Protein AF-A0A1J4WLG3-F1 (afdb_monomer_lite)

Structure (mmCIF, N/CA/C/O backbone):
data_AF-A0A1J4WLG3-F1
#
_entry.id   AF-A0A1J4WLG3-F1
#
loop_
_atom_site.group_PDB
_atom_site.id
_atom_site.type_symbol
_atom_site.label_atom_id
_atom_site.label_alt_id
_atom_site.label_comp_id
_atom_site.label_asym_id
_atom_site.label_entity_id
_atom_site.label_seq_id
_atom_site.pdbx_PDB_ins_code
_atom_site.Cartn_x
_atom_site.Cartn_y
_atom_site.Cartn_z
_atom_site.occupancy
_atom_site.B_iso_or_equiv
_atom_site.auth_seq_id
_atom_site.auth_comp_id
_atom_site.auth_asym_id
_atom_site.auth_atom_id
_atom_site.pdbx_PDB_model_num
ATOM 1 N N . MET A 1 1 ? 4.647 32.165 57.143 1.00 52.00 1 MET A N 1
ATOM 2 C CA . MET A 1 1 ? 3.482 31.663 56.383 1.00 52.00 1 MET A CA 1
ATOM 3 C C . MET A 1 1 ? 2.851 32.854 55.682 1.00 52.00 1 MET A C 1
ATOM 5 O O . MET A 1 1 ? 2.245 33.668 56.358 1.00 52.00 1 MET A O 1
ATOM 9 N N . ALA A 1 2 ? 3.079 33.018 54.378 1.00 49.66 2 ALA A N 1
ATOM 10 C CA . ALA A 1 2 ? 2.470 34.093 53.594 1.00 49.66 2 ALA A CA 1
ATOM 11 C C . ALA A 1 2 ? 1.535 33.456 52.559 1.00 49.66 2 ALA A C 1
ATOM 13 O O . ALA A 1 2 ? 1.982 32.750 51.656 1.00 49.66 2 ALA A O 1
ATOM 14 N N . THR A 1 3 ? 0.233 33.632 52.765 1.00 58.81 3 THR A N 1
ATOM 15 C CA . THR A 1 3 ? -0.839 33.140 51.897 1.00 58.81 3 THR A CA 1
ATOM 16 C C . THR A 1 3 ? -0.901 33.989 50.634 1.00 58.81 3 THR A C 1
ATOM 18 O O . THR A 1 3 ? -1.124 35.196 50.700 1.00 58.81 3 THR A O 1
ATOM 21 N N . ARG A 1 4 ? -0.696 33.348 49.482 1.00 56.06 4 ARG A N 1
ATOM 22 C CA . ARG A 1 4 ? -0.766 33.949 48.148 1.00 56.06 4 ARG A CA 1
ATOM 23 C C . ARG A 1 4 ? -2.230 34.038 47.704 1.00 56.06 4 ARG A C 1
ATOM 25 O O . ARG A 1 4 ? -2.678 33.265 46.865 1.00 56.06 4 ARG A O 1
ATOM 32 N N . SER A 1 5 ? -2.959 34.950 48.332 1.00 65.25 5 SER A N 1
ATOM 33 C CA . SER A 1 5 ? -4.271 35.422 47.886 1.00 65.25 5 SER A CA 1
ATOM 34 C C . SER A 1 5 ? -4.090 36.767 47.181 1.00 65.25 5 SER A C 1
ATOM 36 O O . SER A 1 5 ? -3.146 37.481 47.507 1.00 65.25 5 SER A O 1
ATOM 38 N N . ASP A 1 6 ? -4.998 37.078 46.248 1.00 54.91 6 ASP A N 1
ATOM 39 C CA . ASP A 1 6 ? -5.067 38.283 45.396 1.00 54.91 6 ASP A CA 1
ATOM 40 C C . ASP A 1 6 ? -4.179 38.237 44.134 1.00 54.91 6 ASP A C 1
ATOM 42 O O . ASP A 1 6 ? -2.972 38.057 44.212 1.00 54.91 6 ASP A O 1
ATOM 46 N N . LYS A 1 7 ? -4.652 38.411 42.897 1.00 55.25 7 LYS A N 1
ATOM 47 C CA . LYS A 1 7 ? -5.939 38.832 42.332 1.00 55.25 7 LYS A CA 1
ATOM 48 C C . LYS A 1 7 ? -6.007 38.234 40.926 1.00 55.25 7 LYS A C 1
ATOM 50 O O . LYS A 1 7 ? -5.185 38.570 40.077 1.00 55.25 7 LYS A O 1
ATOM 55 N N . TYR A 1 8 ? -6.968 37.351 40.683 1.00 54.16 8 TYR A N 1
ATOM 56 C CA . TYR A 1 8 ? -7.384 37.013 39.326 1.00 54.16 8 TYR A CA 1
ATOM 57 C C . TYR A 1 8 ? -8.020 38.287 38.749 1.00 54.16 8 TYR A C 1
ATOM 59 O O . TYR A 1 8 ? -9.021 38.766 39.277 1.00 54.16 8 TYR A O 1
ATOM 67 N N . SER A 1 9 ? -7.341 38.922 37.791 1.00 55.78 9 SER A N 1
ATOM 68 C CA . SER A 1 9 ? -7.737 40.208 37.212 1.00 55.78 9 SER A CA 1
ATOM 69 C C . SER A 1 9 ? -9.022 40.012 36.412 1.00 55.78 9 SER A C 1
ATOM 71 O O . SER A 1 9 ? -9.003 39.348 35.382 1.00 55.78 9 SER A O 1
ATOM 73 N N . SER A 1 10 ? -10.129 40.573 36.895 1.00 61.41 10 SER A N 1
ATOM 74 C CA . SER A 1 10 ? -11.487 40.433 36.347 1.00 61.41 10 SER A CA 1
ATOM 75 C C . SER A 1 10 ? -11.728 41.151 35.006 1.00 61.41 10 SER A C 1
ATOM 77 O O . SER A 1 10 ? -12.842 41.595 34.744 1.00 61.41 10 SER A O 1
ATOM 79 N N . ASP A 1 11 ? -10.715 41.254 34.147 1.00 62.16 11 ASP A N 1
ATOM 80 C CA . ASP A 1 11 ? -10.819 41.845 32.807 1.00 62.16 11 ASP A CA 1
ATOM 81 C C . ASP A 1 11 ? -10.850 40.766 31.711 1.00 62.16 11 ASP A C 1
ATOM 83 O O . ASP A 1 11 ? -10.300 40.942 30.622 1.00 62.16 11 ASP A O 1
ATOM 87 N N . ASP A 1 12 ? -11.532 39.649 31.973 1.00 61.66 12 ASP A N 1
ATOM 88 C CA . ASP A 1 12 ? -11.997 38.739 30.925 1.00 61.66 12 ASP A CA 1
ATOM 89 C C . ASP A 1 12 ? -13.101 39.453 30.123 1.00 61.66 12 ASP A C 1
ATOM 91 O O . ASP A 1 12 ? -14.303 39.276 30.336 1.00 61.66 12 ASP A O 1
ATOM 95 N N . LYS A 1 13 ? -12.686 40.331 29.199 1.00 62.53 13 LYS A N 1
ATOM 96 C CA . LYS A 1 13 ? -13.568 40.857 28.152 1.00 62.53 13 LYS A CA 1
ATOM 97 C C . LYS A 1 13 ? -14.203 39.660 27.438 1.00 62.53 13 LYS A C 1
ATOM 99 O O . LYS A 1 13 ? -13.465 38.765 27.021 1.00 62.53 13 LYS A O 1
ATOM 104 N N . PRO A 1 14 ? -15.530 39.645 27.229 1.00 59.66 14 PRO A N 1
ATOM 105 C CA . PRO A 1 14 ? -16.161 38.577 26.475 1.00 59.66 14 PRO A CA 1
ATOM 106 C C . PRO A 1 14 ? -15.532 38.533 25.081 1.00 59.66 14 PRO A C 1
ATOM 108 O O . PRO A 1 14 ? -15.550 39.528 24.349 1.00 59.66 14 PRO A O 1
ATOM 111 N N . ILE A 1 15 ? -14.942 37.386 24.736 1.00 60.59 15 ILE A N 1
ATOM 112 C CA . ILE A 1 15 ? -14.516 37.070 23.376 1.00 60.59 15 ILE A CA 1
ATOM 113 C C . ILE A 1 15 ? -15.795 37.091 22.549 1.00 60.59 15 ILE A C 1
ATOM 115 O O . ILE A 1 15 ? -16.588 36.158 22.587 1.00 60.59 15 ILE A O 1
ATOM 119 N N . GLN A 1 16 ? -16.039 38.214 21.878 1.00 55.53 16 GLN A N 1
ATOM 120 C CA . GLN A 1 16 ? -17.174 38.368 20.986 1.00 55.53 16 GLN A CA 1
ATOM 121 C C . GLN A 1 16 ? -17.079 37.268 19.935 1.00 55.53 16 GLN A C 1
ATOM 123 O O . GLN A 1 16 ? -16.087 37.193 19.205 1.00 55.53 16 GLN A O 1
ATOM 128 N N . ASP A 1 17 ? -18.104 36.423 19.906 1.00 60.94 17 ASP A N 1
ATOM 129 C CA . ASP A 1 17 ? -18.337 35.377 18.926 1.00 60.94 17 ASP A CA 1
ATOM 130 C C . ASP A 1 17 ? -18.109 35.902 17.505 1.00 60.94 17 ASP A C 1
ATOM 132 O O . ASP A 1 17 ? -19.003 36.446 16.857 1.00 60.94 17 ASP A O 1
ATOM 136 N N . ARG A 1 18 ? -16.897 35.707 16.979 1.00 61.72 18 ARG A N 1
ATOM 137 C CA . ARG A 1 18 ? -16.617 35.848 15.550 1.00 61.72 18 ARG A CA 1
ATOM 138 C C . ARG A 1 18 ? -17.090 34.584 14.844 1.00 61.72 18 ARG A C 1
ATOM 140 O O . ARG A 1 18 ? -16.296 33.853 14.260 1.00 61.72 18 ARG A O 1
ATOM 147 N N . HIS A 1 19 ? -18.398 34.344 14.875 1.00 61.84 19 HIS A N 1
ATOM 148 C CA . HIS A 1 19 ? -19.047 33.482 13.897 1.00 61.84 19 HIS A CA 1
ATOM 149 C C . HIS A 1 19 ? -19.098 34.244 12.569 1.00 61.84 19 HIS A C 1
ATOM 151 O O . HIS A 1 19 ? -20.128 34.775 12.163 1.00 61.84 19 HIS A O 1
ATOM 157 N N . ALA A 1 20 ? -17.945 34.340 11.907 1.00 60.75 20 ALA A N 1
ATOM 158 C CA . ALA A 1 20 ? -17.906 34.672 10.496 1.00 60.75 20 ALA A CA 1
ATOM 159 C C . ALA A 1 20 ? -18.516 33.480 9.738 1.00 60.75 20 ALA A C 1
ATOM 161 O O . ALA A 1 20 ? -17.992 32.368 9.862 1.00 60.75 20 ALA A O 1
ATOM 162 N N . PRO A 1 21 ? -19.618 33.650 8.984 1.00 63.94 21 PRO A N 1
ATOM 163 C CA . PRO A 1 21 ? -20.076 32.594 8.100 1.00 63.94 21 PRO A CA 1
ATOM 164 C C . PRO A 1 21 ? -18.982 32.356 7.059 1.00 63.94 21 PRO A C 1
ATOM 166 O O . PRO A 1 21 ? -18.565 33.279 6.359 1.00 63.94 21 PRO A O 1
ATOM 16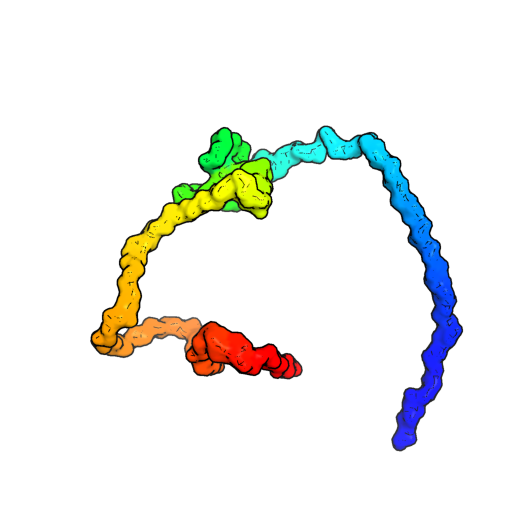9 N N . ALA A 1 22 ? -18.486 31.121 6.997 1.00 62.56 22 ALA A N 1
ATOM 170 C CA . ALA A 1 22 ? -17.561 30.698 5.958 1.00 62.56 22 ALA A CA 1
ATOM 171 C C . ALA A 1 22 ? -18.164 31.044 4.582 1.00 62.56 22 ALA A C 1
ATOM 173 O O . ALA A 1 22 ? -19.327 30.692 4.346 1.00 62.56 22 ALA A O 1
ATOM 174 N N . PRO A 1 23 ? -17.427 31.723 3.685 1.00 62.53 23 PRO A N 1
ATOM 175 C CA . PRO A 1 23 ? -17.906 31.931 2.330 1.00 62.53 23 PRO A CA 1
ATOM 176 C C . PRO A 1 23 ? -18.058 30.563 1.656 1.00 62.53 23 PRO A C 1
ATOM 178 O O . PRO A 1 23 ? -17.116 29.770 1.576 1.00 62.53 23 PRO A O 1
ATOM 181 N N . LYS A 1 24 ? -19.294 30.254 1.257 1.00 61.06 24 LYS A N 1
ATOM 182 C CA . LYS A 1 24 ? -19.634 29.092 0.437 1.00 61.06 24 LYS A CA 1
ATOM 183 C C . LYS A 1 24 ? -19.418 29.479 -1.017 1.00 61.06 24 LYS A C 1
ATOM 185 O O . LYS A 1 24 ? -20.373 29.775 -1.727 1.00 61.06 24 LYS A O 1
ATOM 190 N N . ASP A 1 25 ? -18.157 29.477 -1.420 1.00 58.12 25 ASP A N 1
ATOM 191 C CA . ASP A 1 25 ? -17.783 29.627 -2.819 1.00 58.12 25 ASP A CA 1
ATOM 192 C C . ASP A 1 25 ? -17.444 28.230 -3.346 1.00 58.12 25 ASP A C 1
ATOM 194 O O . ASP A 1 25 ? -16.298 27.775 -3.371 1.00 58.12 25 ASP A O 1
ATOM 198 N N . ASP A 1 26 ? -18.504 27.501 -3.686 1.00 64.56 26 ASP A N 1
ATOM 199 C CA . ASP A 1 26 ? -18.434 26.367 -4.592 1.00 64.56 26 ASP A CA 1
ATOM 200 C C . ASP A 1 26 ? -17.884 26.835 -5.952 1.00 64.56 26 ASP A C 1
ATOM 202 O O . ASP A 1 26 ? -18.208 27.920 -6.430 1.00 64.56 26 ASP A O 1
ATOM 206 N N . ALA A 1 27 ? -17.105 25.961 -6.595 1.00 57.81 27 ALA A N 1
ATOM 207 C CA . ALA A 1 27 ? -16.561 26.091 -7.951 1.00 57.81 27 ALA A CA 1
ATOM 208 C C . ALA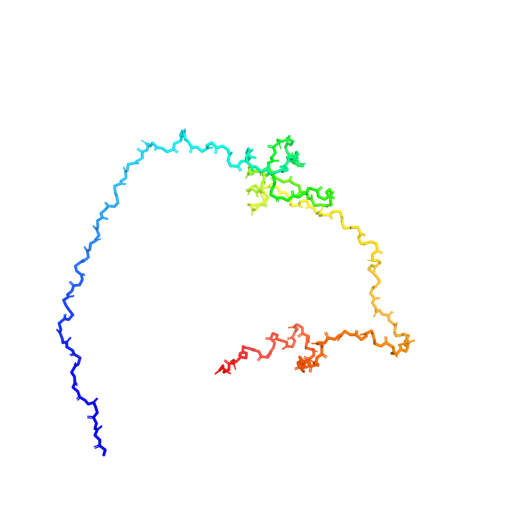 A 1 27 ? -15.291 26.949 -8.117 1.00 57.81 27 ALA A C 1
ATOM 210 O O . ALA A 1 27 ? -15.328 28.046 -8.656 1.00 57.81 27 ALA A O 1
ATOM 211 N N . GLN A 1 28 ? -14.138 26.361 -7.767 1.00 53.75 28 GLN A N 1
ATOM 212 C CA . GLN A 1 28 ? -12.945 26.261 -8.638 1.00 53.75 28 GLN A CA 1
ATOM 213 C C . GLN A 1 28 ? -11.810 25.544 -7.886 1.00 53.75 28 GLN A C 1
ATOM 215 O O . GLN A 1 28 ? -10.912 26.152 -7.311 1.00 53.75 28 GLN A O 1
ATOM 220 N N . LYS A 1 29 ? -11.835 24.207 -7.854 1.00 51.25 29 LYS A N 1
ATOM 221 C CA . LYS A 1 29 ? -10.708 23.424 -7.318 1.00 51.25 29 LYS A CA 1
ATOM 222 C C . LYS A 1 29 ? -10.534 22.116 -8.066 1.00 51.25 29 LYS A C 1
ATOM 224 O O . LYS A 1 29 ? -10.677 21.046 -7.479 1.00 51.25 29 LYS A O 1
ATOM 229 N N . ASN A 1 30 ? -10.250 22.185 -9.363 1.00 58.31 30 ASN A N 1
ATOM 230 C CA . ASN A 1 30 ? -10.003 20.959 -10.114 1.00 58.31 30 ASN A CA 1
ATOM 231 C C . ASN A 1 30 ? -9.093 21.086 -11.342 1.00 58.31 30 ASN A C 1
ATOM 233 O O . ASN A 1 30 ? -9.377 20.409 -12.309 1.00 58.31 30 ASN A O 1
ATOM 237 N N . GLU A 1 31 ? -8.016 21.881 -11.353 1.00 59.56 31 GLU A N 1
ATOM 238 C CA . GLU A 1 31 ? -7.107 21.857 -12.531 1.00 59.56 31 GLU A CA 1
ATOM 239 C C . GLU A 1 31 ? -5.600 21.877 -12.221 1.00 59.56 31 GLU A C 1
ATOM 241 O O . GLU A 1 31 ? -4.788 22.053 -13.113 1.00 59.56 31 GLU A O 1
ATOM 246 N N . MET A 1 32 ? -5.179 21.602 -10.981 1.00 47.19 32 MET A N 1
ATOM 247 C CA . MET A 1 32 ? -3.753 21.369 -10.690 1.00 47.19 32 MET A CA 1
ATOM 248 C C . MET A 1 32 ? -3.587 20.381 -9.531 1.00 47.19 32 MET A C 1
ATOM 250 O O . MET A 1 32 ? -3.171 20.714 -8.423 1.00 47.19 32 MET A O 1
ATOM 254 N N . ARG A 1 33 ? -3.985 19.131 -9.755 1.00 57.00 33 ARG A N 1
ATOM 255 C CA . ARG A 1 33 ? -3.464 17.992 -8.983 1.00 57.00 33 ARG A CA 1
ATOM 256 C C . ARG A 1 33 ? -2.671 17.122 -9.936 1.00 57.00 33 ARG A C 1
ATOM 258 O O . ARG A 1 33 ? -2.986 15.953 -10.134 1.00 57.00 33 ARG A O 1
ATOM 265 N N . GLU A 1 34 ? -1.676 17.751 -10.547 1.00 55.03 34 GLU A N 1
ATOM 266 C CA . GLU A 1 34 ? -0.695 17.058 -11.355 1.00 55.03 34 GLU A CA 1
ATOM 267 C C . GLU A 1 34 ? 0.086 16.094 -10.457 1.00 55.03 34 GLU A C 1
ATOM 269 O O . GLU A 1 34 ? 0.372 16.336 -9.278 1.00 55.03 34 GLU A O 1
ATOM 274 N N . SER A 1 35 ? 0.257 14.911 -11.002 1.00 58.97 35 SER A N 1
ATOM 275 C CA . SER A 1 35 ? 0.563 13.643 -10.375 1.00 58.97 35 SER A CA 1
ATOM 276 C C . SER A 1 35 ? 1.841 13.683 -9.538 1.00 58.97 35 SER A C 1
ATOM 278 O O . SER A 1 35 ? 2.948 13.522 -10.038 1.00 58.97 35 SER A O 1
ATOM 280 N N . SER A 1 36 ? 1.692 13.678 -8.206 1.00 61.03 36 SER A N 1
ATOM 281 C CA . SER A 1 36 ? 2.771 13.335 -7.245 1.00 61.03 36 SER A CA 1
ATOM 282 C C . SER A 1 36 ? 3.343 11.918 -7.427 1.00 61.03 36 SER A C 1
ATOM 284 O O . SER A 1 36 ? 4.091 11.423 -6.596 1.00 61.03 36 SER A O 1
ATOM 286 N N . ASP A 1 37 ? 2.894 11.236 -8.469 1.00 62.62 37 ASP A N 1
ATOM 287 C CA . ASP A 1 37 ? 3.226 9.885 -8.848 1.00 62.62 37 ASP A CA 1
ATOM 288 C C . ASP A 1 37 ? 4.418 9.864 -9.823 1.00 62.62 37 ASP A C 1
ATOM 290 O O . ASP A 1 37 ? 5.171 8.895 -9.853 1.00 62.62 37 ASP A O 1
ATOM 294 N N . ASP A 1 38 ? 4.644 10.947 -10.579 1.00 68.88 38 ASP A N 1
ATOM 295 C CA . ASP A 1 38 ? 5.710 11.031 -11.591 1.00 68.88 38 ASP A CA 1
ATOM 296 C C . ASP A 1 38 ? 7.096 11.328 -11.023 1.00 68.88 38 ASP A C 1
ATOM 298 O O . ASP A 1 38 ? 8.093 11.010 -11.660 1.00 68.88 38 ASP A O 1
ATOM 302 N N . ASN A 1 39 ? 7.174 11.844 -9.794 1.00 84.69 39 ASN A N 1
ATOM 303 C CA . ASN A 1 39 ? 8.440 12.041 -9.079 1.00 84.69 39 ASN A CA 1
ATOM 304 C C . ASN A 1 39 ? 8.831 10.857 -8.176 1.00 84.69 39 ASN A C 1
ATOM 306 O O . ASN A 1 39 ? 9.791 10.955 -7.412 1.00 84.69 39 ASN A O 1
ATOM 310 N N . LEU A 1 40 ? 8.085 9.749 -8.208 1.00 88.81 40 LEU A N 1
ATOM 311 C CA . LEU A 1 40 ? 8.391 8.583 -7.382 1.00 88.81 40 LEU A CA 1
ATOM 312 C C . LEU A 1 40 ? 9.394 7.650 -8.084 1.00 88.81 40 LEU A C 1
ATOM 314 O O . LEU A 1 40 ? 9.258 7.410 -9.284 1.00 88.81 40 LEU A O 1
ATOM 318 N N . PRO A 1 41 ? 10.387 7.110 -7.351 1.00 93.00 41 PRO A N 1
ATOM 319 C CA . PRO A 1 41 ? 11.501 6.362 -7.939 1.00 93.00 41 PRO A CA 1
ATOM 320 C C . PRO A 1 41 ? 11.098 5.011 -8.539 1.00 93.00 41 PRO A C 1
ATOM 322 O O . PRO A 1 41 ? 11.790 4.508 -9.420 1.00 93.00 41 PRO A O 1
ATOM 325 N N . TYR A 1 42 ? 9.989 4.422 -8.091 1.00 94.50 42 TYR A N 1
ATOM 326 C CA . TYR A 1 42 ? 9.530 3.119 -8.562 1.00 94.50 42 TYR A CA 1
ATOM 327 C C . TYR A 1 42 ? 8.162 3.249 -9.221 1.00 94.50 42 TYR A C 1
ATOM 329 O O . TYR A 1 42 ? 7.291 3.961 -8.725 1.00 94.50 42 TYR A O 1
ATOM 337 N N . LYS A 1 43 ? 7.954 2.531 -10.325 1.00 94.06 43 LYS A N 1
ATOM 338 C CA . LYS A 1 43 ? 6.658 2.397 -10.998 1.00 94.06 43 LYS A CA 1
ATOM 339 C C . LYS A 1 43 ? 6.233 0.932 -10.940 1.00 94.06 43 LYS A C 1
ATOM 341 O O . LYS A 1 43 ? 7.051 0.047 -11.177 1.00 94.06 43 LYS A O 1
ATOM 346 N N . ALA A 1 44 ? 4.969 0.688 -10.629 1.00 95.00 44 ALA A N 1
ATOM 347 C CA . ALA A 1 44 ? 4.381 -0.643 -10.587 1.00 95.00 44 ALA A CA 1
ATOM 348 C C . ALA A 1 44 ? 2.921 -0.599 -11.046 1.00 95.00 44 ALA A C 1
ATOM 350 O O . ALA A 1 44 ? 2.280 0.452 -11.004 1.00 95.00 44 ALA A O 1
ATOM 351 N N . ASP A 1 45 ? 2.395 -1.742 -11.467 1.00 95.75 45 ASP A N 1
ATOM 352 C CA . ASP A 1 45 ? 1.001 -1.871 -11.878 1.00 95.75 45 ASP A CA 1
ATOM 353 C C . ASP A 1 45 ? 0.122 -2.226 -10.671 1.00 95.75 45 ASP A C 1
ATOM 355 O O . ASP A 1 45 ? 0.529 -2.960 -9.769 1.00 95.75 45 ASP A O 1
ATOM 359 N N . CYS A 1 46 ? -1.097 -1.689 -10.627 1.00 95.38 46 CYS A N 1
ATOM 360 C CA . CYS A 1 46 ? -2.056 -2.040 -9.588 1.00 95.38 46 CYS A CA 1
ATOM 361 C C . CYS A 1 46 ? -2.573 -3.474 -9.774 1.00 95.38 46 CYS A C 1
ATOM 363 O O . CYS A 1 46 ? -3.131 -3.794 -10.820 1.00 95.38 46 CYS A O 1
ATOM 365 N N . ASP A 1 47 ? -2.535 -4.291 -8.720 1.00 94.38 47 ASP A N 1
ATOM 366 C CA . ASP A 1 47 ? -3.000 -5.689 -8.756 1.00 94.38 47 ASP A CA 1
ATOM 367 C C . ASP A 1 47 ? -4.522 -5.845 -8.934 1.00 94.38 47 ASP A C 1
ATOM 369 O O . ASP A 1 47 ? -5.019 -6.947 -9.161 1.00 94.38 47 ASP A O 1
ATOM 373 N N . VAL A 1 48 ? -5.279 -4.750 -8.812 1.00 94.88 48 VAL A N 1
ATOM 374 C CA . VAL A 1 48 ? -6.746 -4.742 -8.921 1.00 94.88 48 VAL A CA 1
ATOM 375 C C . VAL A 1 48 ? -7.207 -4.274 -10.300 1.00 94.88 48 VAL A C 1
ATOM 377 O O . VAL A 1 48 ? -8.068 -4.908 -10.901 1.00 94.88 48 VAL A O 1
ATOM 380 N N . CYS A 1 49 ? -6.676 -3.151 -10.794 1.00 95.25 49 CYS A N 1
ATOM 381 C CA . CYS A 1 49 ? -7.131 -2.525 -12.043 1.00 95.25 49 CYS A CA 1
ATOM 382 C C . CYS A 1 49 ? -6.070 -2.457 -13.149 1.00 95.25 49 CYS A C 1
ATOM 384 O O . CYS A 1 49 ? -6.412 -2.110 -14.275 1.00 95.25 49 CYS A O 1
ATOM 386 N N . GLY A 1 50 ? -4.800 -2.748 -12.854 1.00 94.38 50 GLY A N 1
ATOM 387 C CA . GLY A 1 50 ? -3.699 -2.660 -13.818 1.00 94.38 50 GLY A CA 1
ATOM 388 C C . GLY A 1 50 ? -3.225 -1.238 -14.139 1.00 94.38 50 GLY A C 1
ATOM 389 O O . GLY A 1 50 ? -2.393 -1.062 -15.023 1.00 94.38 50 GLY A O 1
ATOM 390 N N . GLU A 1 51 ? -3.726 -0.207 -13.452 1.00 94.69 51 GLU A N 1
ATOM 391 C CA . GLU A 1 51 ? -3.228 1.163 -13.628 1.00 94.69 51 GLU A CA 1
ATOM 392 C C . GLU A 1 51 ? -1.799 1.306 -13.086 1.00 94.69 51 GLU A C 1
ATOM 394 O O . GLU A 1 51 ? -1.492 0.822 -11.991 1.00 94.69 51 GLU A O 1
ATOM 399 N N . LYS A 1 52 ? -0.948 2.036 -13.817 1.00 93.69 52 LYS A N 1
ATOM 400 C CA . LYS A 1 52 ? 0.408 2.381 -13.374 1.00 93.69 52 LYS A CA 1
ATOM 401 C C . LYS A 1 52 ? 0.351 3.332 -12.182 1.00 93.69 52 LYS A C 1
ATOM 403 O O . LYS A 1 52 ? -0.304 4.371 -12.242 1.00 93.69 52 LYS A O 1
ATOM 408 N N . THR A 1 53 ? 1.077 2.996 -11.124 1.00 93.38 53 THR A N 1
ATOM 409 C CA . THR A 1 53 ? 1.217 3.812 -9.919 1.00 93.38 53 THR A CA 1
ATOM 410 C C . THR A 1 53 ? 2.679 3.896 -9.495 1.00 93.38 53 THR A C 1
ATOM 412 O O . THR A 1 53 ? 3.478 2.981 -9.692 1.00 93.38 53 THR A O 1
ATOM 415 N N . GLY A 1 54 ? 3.028 5.023 -8.905 1.00 93.25 54 GLY A N 1
ATOM 416 C CA . GLY A 1 54 ? 4.344 5.360 -8.415 1.00 93.25 54 GLY A CA 1
ATOM 417 C C . GLY A 1 54 ? 4.438 4.999 -6.947 1.00 93.25 54 GLY A C 1
ATOM 418 O O . GLY A 1 54 ? 3.512 5.237 -6.168 1.00 93.25 54 GLY A O 1
ATOM 419 N N . LEU A 1 55 ? 5.568 4.420 -6.569 1.00 93.12 55 LEU A N 1
ATOM 420 C CA . LEU A 1 55 ? 5.852 3.967 -5.220 1.00 93.12 55 LEU A CA 1
ATOM 421 C C . LEU A 1 55 ? 7.143 4.613 -4.724 1.00 93.12 55 LEU A C 1
ATOM 423 O O . LEU A 1 55 ? 8.126 4.748 -5.449 1.00 93.12 55 LEU A O 1
ATOM 427 N N . SER A 1 56 ? 7.148 4.991 -3.447 1.00 93.56 56 SER A N 1
ATOM 428 C CA . SER A 1 56 ? 8.357 5.447 -2.747 1.00 93.56 56 SER A CA 1
ATOM 429 C C . SER A 1 56 ? 9.256 4.287 -2.307 1.00 93.56 56 SER A C 1
ATOM 431 O O . SER A 1 56 ? 10.329 4.521 -1.762 1.00 93.56 56 SER A O 1
ATOM 433 N N . PHE A 1 57 ? 8.800 3.048 -2.497 1.00 92.56 57 PHE A N 1
ATOM 434 C CA . PHE A 1 57 ? 9.474 1.822 -2.089 1.00 92.56 57 PHE A CA 1
ATOM 435 C C . PHE A 1 57 ? 9.516 0.832 -3.251 1.00 92.56 57 PHE A C 1
ATOM 437 O O . PHE A 1 57 ? 8.655 0.859 -4.133 1.00 92.56 57 PHE A O 1
ATOM 444 N N . GLU A 1 58 ? 10.513 -0.044 -3.227 1.00 93.50 58 GLU A N 1
ATOM 445 C CA . GLU A 1 58 ? 10.681 -1.085 -4.230 1.00 93.50 58 GLU A CA 1
ATOM 446 C C . GLU A 1 58 ? 9.595 -2.169 -4.073 1.00 93.50 58 GLU A C 1
ATOM 448 O O . GLU A 1 58 ? 9.343 -2.637 -2.958 1.00 93.50 58 GLU A O 1
ATOM 453 N N . PRO A 1 59 ? 8.904 -2.566 -5.154 1.00 93.31 59 PRO A N 1
ATOM 454 C CA . PRO A 1 59 ? 7.856 -3.575 -5.076 1.00 93.31 59 PRO A CA 1
ATOM 455 C C . PRO A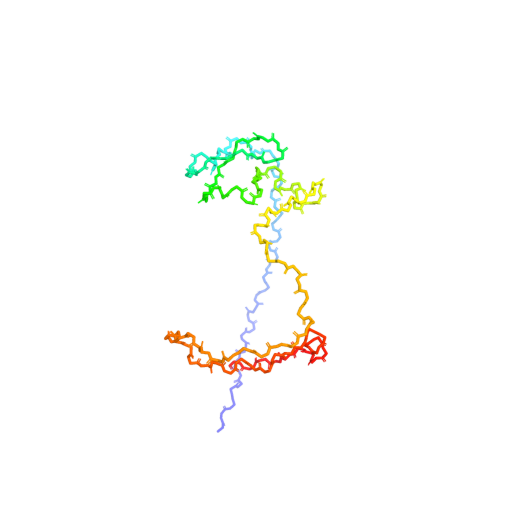 1 59 ? 8.430 -4.985 -4.841 1.00 93.31 59 PRO A C 1
ATOM 457 O O . PRO A 1 59 ? 8.949 -5.622 -5.749 1.00 93.31 59 PRO A O 1
ATOM 460 N N . ASP A 1 60 ? 8.242 -5.527 -3.633 1.00 89.75 60 ASP A N 1
ATOM 461 C CA . ASP A 1 60 ? 8.728 -6.863 -3.231 1.00 89.75 60 ASP A CA 1
ATOM 462 C C . ASP A 1 60 ? 8.027 -8.060 -3.918 1.00 89.75 60 ASP A C 1
ATOM 464 O O . ASP A 1 60 ? 8.376 -9.217 -3.669 1.00 89.75 60 ASP A O 1
ATOM 468 N N . GLY A 1 61 ? 6.925 -7.837 -4.645 1.00 88.62 61 GLY A N 1
ATOM 469 C CA . GLY A 1 61 ? 6.071 -8.890 -5.231 1.00 88.62 61 GLY A CA 1
ATOM 470 C C . GLY A 1 61 ? 5.332 -9.797 -4.225 1.00 88.62 61 GLY A C 1
ATOM 471 O O . GLY A 1 61 ? 4.517 -10.639 -4.609 1.00 88.62 61 GLY A O 1
ATOM 472 N N . LYS A 1 62 ? 5.591 -9.642 -2.919 1.00 90.25 62 LYS A N 1
ATOM 473 C CA . LYS A 1 62 ? 4.930 -10.385 -1.829 1.00 90.25 62 LYS A CA 1
ATOM 474 C C . LYS A 1 62 ? 3.631 -9.727 -1.369 1.00 90.25 62 LYS A C 1
ATOM 476 O O . LYS A 1 62 ? 2.703 -10.421 -0.951 1.00 90.25 62 LYS A O 1
ATOM 481 N N . ARG A 1 63 ? 3.593 -8.392 -1.383 1.00 91.25 63 ARG A N 1
ATOM 482 C CA . ARG A 1 63 ? 2.459 -7.571 -0.939 1.00 91.25 63 ARG A CA 1
ATOM 483 C C . ARG A 1 63 ? 1.747 -6.982 -2.158 1.00 91.25 63 ARG A C 1
ATOM 485 O O . ARG A 1 63 ? 2.447 -6.572 -3.080 1.00 91.25 63 ARG A O 1
ATOM 492 N N . PRO A 1 64 ? 0.406 -6.911 -2.145 1.00 93.69 64 PRO A N 1
ATOM 493 C CA . PRO A 1 64 ? -0.349 -6.340 -3.249 1.00 93.69 64 PRO A CA 1
ATOM 494 C C . PRO A 1 64 ? -0.181 -4.816 -3.325 1.00 93.69 64 PRO A C 1
ATOM 496 O O . PRO A 1 64 ? -0.153 -4.129 -2.297 1.00 93.69 64 PRO A O 1
ATOM 499 N N . ILE A 1 65 ? -0.098 -4.302 -4.546 1.00 94.75 65 ILE A N 1
ATOM 500 C CA . ILE A 1 65 ? 0.080 -2.897 -4.900 1.00 94.75 65 ILE A CA 1
ATOM 501 C C . ILE A 1 65 ? -1.259 -2.322 -5.362 1.00 94.75 65 ILE A C 1
ATOM 503 O O . ILE A 1 65 ? -1.959 -2.877 -6.210 1.00 94.75 65 ILE A O 1
ATOM 507 N N . TYR A 1 66 ? -1.609 -1.158 -4.819 1.00 95.38 66 TYR A N 1
ATOM 508 C CA . TYR A 1 66 ? -2.867 -0.483 -5.113 1.00 95.38 66 TYR A CA 1
ATOM 509 C C . TYR A 1 66 ? -2.614 0.924 -5.641 1.00 95.38 66 TYR A C 1
ATOM 511 O O . TYR A 1 66 ? -1.897 1.701 -5.010 1.00 95.38 66 TYR A O 1
ATOM 519 N N . CYS A 1 67 ? -3.280 1.292 -6.737 1.00 94.56 67 CYS A N 1
ATOM 520 C CA . CYS A 1 67 ? -3.388 2.693 -7.120 1.00 94.56 67 CYS A CA 1
ATOM 521 C C . CYS A 1 67 ? -4.265 3.460 -6.109 1.00 94.56 67 CYS A C 1
ATOM 523 O O . CYS A 1 67 ? -4.982 2.884 -5.279 1.00 94.56 67 CYS A O 1
ATOM 525 N N . LYS A 1 68 ? -4.240 4.796 -6.180 1.00 92.56 68 LYS A N 1
ATOM 526 C CA . LYS A 1 68 ? -4.944 5.675 -5.224 1.00 92.56 68 LYS A CA 1
ATOM 527 C C . LYS A 1 68 ? -6.455 5.427 -5.166 1.00 92.56 68 LYS A C 1
ATOM 529 O O . LYS A 1 68 ? -7.057 5.637 -4.113 1.00 92.56 68 LYS A O 1
ATOM 534 N N . SER A 1 69 ? -7.075 5.024 -6.274 1.00 94.94 69 SER A N 1
ATOM 535 C CA . SER A 1 69 ? -8.510 4.731 -6.346 1.00 94.94 69 SER A CA 1
ATOM 536 C C . SER A 1 69 ? -8.825 3.383 -5.684 1.00 94.94 69 SER A C 1
ATOM 538 O O . SER A 1 69 ? -9.636 3.333 -4.760 1.00 94.94 69 SER A O 1
ATOM 540 N N . CYS A 1 70 ? -8.123 2.315 -6.066 1.00 95.88 70 CYS A N 1
ATOM 541 C CA . CYS A 1 70 ? -8.299 0.973 -5.506 1.00 95.88 70 CYS A CA 1
ATOM 542 C C . CYS A 1 70 ? -7.986 0.915 -4.006 1.00 95.88 70 CYS A C 1
ATOM 544 O O . CYS A 1 70 ? -8.726 0.286 -3.253 1.00 95.88 70 CYS A O 1
ATOM 546 N N . LEU A 1 71 ? -6.972 1.647 -3.531 1.00 94.38 71 LEU A N 1
ATOM 547 C CA . LEU A 1 71 ? -6.654 1.708 -2.102 1.00 94.38 71 LEU A CA 1
ATOM 548 C C . LEU A 1 71 ? -7.820 2.267 -1.268 1.00 94.38 71 LEU A C 1
ATOM 550 O O . LEU A 1 71 ? -8.074 1.792 -0.161 1.00 94.38 71 LEU A O 1
ATOM 554 N N . LYS A 1 72 ? -8.549 3.263 -1.789 1.00 95.62 72 LYS A N 1
ATOM 555 C CA . LYS A 1 72 ? -9.738 3.817 -1.117 1.00 95.62 72 LYS A CA 1
ATOM 556 C C . LYS A 1 72 ? -10.879 2.801 -1.062 1.00 95.62 72 LYS A C 1
ATOM 558 O O . LYS A 1 72 ? -11.535 2.696 -0.029 1.00 95.62 72 LYS A O 1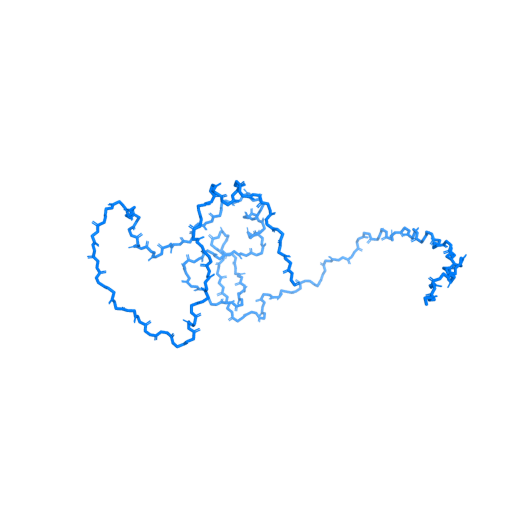
ATOM 563 N N . LYS A 1 73 ? -11.079 2.033 -2.135 1.00 95.88 73 LYS A N 1
ATOM 564 C CA . LYS A 1 73 ? -12.096 0.970 -2.210 1.00 95.88 73 LYS A CA 1
ATOM 565 C C . LYS A 1 73 ? -11.813 -0.174 -1.236 1.00 95.88 73 LYS A C 1
ATOM 567 O O . LYS A 1 73 ? -12.701 -0.630 -0.530 1.00 95.88 73 LYS A O 1
ATOM 572 N N . VAL A 1 74 ? -10.549 -0.581 -1.118 1.00 95.50 74 VAL A N 1
ATOM 573 C CA . VAL A 1 74 ? -10.139 -1.598 -0.136 1.00 95.50 74 VAL A CA 1
ATOM 574 C C . VAL A 1 74 ? -10.345 -1.095 1.296 1.00 95.50 74 VAL A C 1
ATOM 576 O O . VAL A 1 74 ? -10.836 -1.831 2.144 1.00 95.50 74 VAL A O 1
ATOM 579 N N . ARG A 1 75 ? -10.024 0.175 1.582 1.00 93.75 75 ARG A N 1
ATOM 580 C CA . ARG A 1 75 ? -10.233 0.771 2.917 1.00 93.75 75 ARG A CA 1
ATOM 581 C C . ARG A 1 75 ? -11.705 0.946 3.293 1.00 93.75 75 ARG A C 1
ATOM 583 O O . ARG A 1 75 ? -12.020 0.894 4.475 1.00 93.75 75 ARG A O 1
ATOM 590 N N . SER A 1 76 ? -12.574 1.176 2.313 1.00 95.81 76 SER A N 1
ATOM 591 C CA . SER A 1 76 ? -14.028 1.268 2.514 1.00 95.81 76 SER A CA 1
ATOM 592 C C . SER A 1 76 ? -14.717 -0.098 2.557 1.00 95.81 76 SER A C 1
ATOM 594 O O . SER A 1 76 ? -15.882 -0.167 2.929 1.00 95.81 76 SER A O 1
ATOM 596 N N . GLY A 1 77 ? -14.008 -1.181 2.224 1.00 94.31 77 GLY A N 1
ATOM 597 C CA . GLY A 1 77 ? -14.557 -2.536 2.212 1.00 94.31 77 GLY A CA 1
ATOM 598 C C . GLY A 1 77 ? -15.352 -2.886 0.952 1.00 94.31 77 GLY A C 1
ATOM 599 O O . GLY A 1 77 ? -15.947 -3.957 0.905 1.00 94.31 77 GLY A O 1
ATOM 600 N N . GLU A 1 78 ? -15.344 -2.034 -0.080 1.00 94.25 78 GLU A N 1
ATOM 601 C CA . GLU A 1 78 ? -15.960 -2.339 -1.383 1.00 94.25 78 GLU A CA 1
ATOM 602 C C . GLU A 1 78 ? -15.228 -3.474 -2.113 1.00 94.25 78 GLU A C 1
ATOM 604 O O . GLU A 1 78 ? -15.833 -4.231 -2.869 1.00 94.25 78 GLU A O 1
ATOM 609 N N . ILE A 1 79 ? -13.913 -3.584 -1.900 1.00 93.38 79 ILE A N 1
ATOM 610 C CA . ILE A 1 79 ? -13.056 -4.618 -2.489 1.00 93.38 79 ILE A CA 1
ATOM 611 C C . ILE A 1 79 ? -12.372 -5.383 -1.352 1.00 93.38 79 ILE A C 1
ATOM 613 O O . ILE A 1 79 ? -11.830 -4.744 -0.442 1.00 93.38 79 ILE A O 1
ATOM 617 N N . PRO A 1 80 ? -12.350 -6.731 -1.388 1.00 90.50 80 PRO A N 1
ATOM 618 C CA . PRO A 1 80 ? -11.647 -7.514 -0.384 1.00 90.50 80 PRO A CA 1
ATOM 619 C C . PRO A 1 80 ? -10.152 -7.192 -0.405 1.00 90.50 80 PRO A C 1
ATOM 621 O O . PRO A 1 80 ? -9.525 -7.080 -1.461 1.00 90.50 80 PRO A O 1
ATOM 624 N N . ARG A 1 81 ? -9.558 -7.067 0.783 1.00 91.19 81 ARG A N 1
ATOM 625 C CA . ARG A 1 81 ? -8.112 -6.908 0.917 1.00 91.19 81 ARG A CA 1
ATOM 626 C C . ARG A 1 81 ? -7.422 -8.177 0.426 1.00 91.19 81 ARG A C 1
A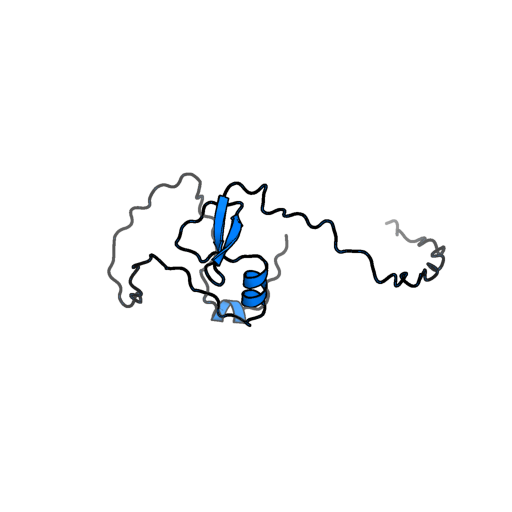TOM 628 O O . ARG A 1 81 ? -7.691 -9.262 0.934 1.00 91.19 81 ARG A O 1
ATOM 635 N N . MET A 1 82 ? -6.516 -8.036 -0.537 1.00 87.88 82 MET A N 1
ATOM 636 C CA . MET A 1 82 ? -5.696 -9.158 -0.980 1.00 87.88 82 MET A CA 1
ATOM 637 C C . MET A 1 82 ? -4.671 -9.481 0.108 1.00 87.88 82 MET A C 1
ATOM 639 O O . MET A 1 82 ? -3.972 -8.596 0.615 1.00 87.88 82 MET A O 1
ATOM 643 N N . GLU A 1 83 ? -4.602 -10.752 0.486 1.00 85.38 83 GLU A N 1
ATOM 644 C CA . GLU A 1 83 ? -3.647 -11.207 1.485 1.00 85.38 83 GLU A CA 1
ATOM 645 C C . GLU A 1 83 ? -2.245 -11.306 0.868 1.00 85.38 83 GLU A C 1
ATOM 647 O O . GLU A 1 83 ? -2.095 -11.767 -0.269 1.00 85.38 83 GLU A O 1
ATOM 652 N N . PRO A 1 84 ? -1.196 -10.864 1.585 1.00 85.69 84 PRO A N 1
ATOM 653 C CA . PRO A 1 84 ? 0.166 -11.018 1.106 1.00 85.69 84 PRO A CA 1
ATOM 654 C C . PRO A 1 84 ? 0.491 -12.506 0.966 1.00 85.69 84 PRO A C 1
ATOM 656 O O . PRO A 1 84 ? 0.098 -13.324 1.803 1.00 85.69 84 PRO A O 1
ATOM 659 N N . LYS A 1 85 ? 1.265 -12.856 -0.066 1.00 76.31 85 LYS A N 1
ATOM 660 C CA . LYS A 1 85 ? 1.807 -14.207 -0.240 1.00 76.31 85 LYS A CA 1
ATOM 661 C C . LYS A 1 85 ? 2.820 -14.437 0.877 1.00 76.31 85 LYS A C 1
ATOM 663 O O . LYS A 1 85 ? 4.001 -14.118 0.750 1.00 76.31 85 LYS A O 1
ATOM 668 N N . SER A 1 86 ? 2.330 -14.901 2.021 1.00 68.81 86 SER A N 1
ATOM 669 C CA . SER A 1 86 ? 3.147 -15.213 3.182 1.00 68.81 86 SER A CA 1
ATOM 670 C C . SER A 1 86 ? 4.075 -16.361 2.802 1.00 68.81 86 SER A C 1
ATOM 672 O O . SER A 1 86 ? 3.686 -17.523 2.820 1.00 68.81 86 SER A O 1
ATOM 674 N N . GLY A 1 87 ? 5.319 -16.034 2.454 1.00 61.91 87 GLY A N 1
ATOM 675 C CA . GLY A 1 87 ? 6.403 -16.997 2.241 1.00 61.91 87 GLY A CA 1
ATOM 676 C C . GLY A 1 87 ? 6.851 -17.702 3.524 1.00 61.91 87 GLY A C 1
ATOM 677 O O . GLY A 1 87 ? 7.955 -18.232 3.580 1.00 61.91 87 GLY A O 1
ATOM 678 N N . ASN A 1 88 ? 6.016 -17.714 4.562 1.00 57.59 88 ASN A N 1
ATOM 679 C CA . ASN A 1 88 ? 6.275 -18.458 5.773 1.00 57.59 88 ASN A CA 1
ATOM 680 C C . ASN A 1 88 ? 5.616 -19.827 5.643 1.00 57.59 88 ASN A C 1
ATOM 682 O O . ASN A 1 88 ? 4.540 -20.074 6.181 1.00 57.59 88 ASN A O 1
ATOM 686 N N . ASN A 1 89 ? 6.363 -20.758 5.054 1.00 55.38 89 ASN A N 1
ATOM 687 C CA . ASN A 1 89 ? 6.288 -22.178 5.400 1.00 55.38 89 ASN A CA 1
ATOM 688 C C . ASN A 1 89 ? 6.797 -22.408 6.845 1.00 55.38 89 ASN A C 1
ATOM 690 O O . ASN A 1 89 ? 7.515 -23.357 7.137 1.00 55.38 89 ASN A O 1
ATOM 694 N N . ARG A 1 90 ? 6.446 -21.525 7.788 1.00 55.28 90 ARG A N 1
ATOM 695 C CA . ARG A 1 90 ? 6.447 -21.878 9.201 1.00 55.28 90 ARG A CA 1
ATOM 696 C C . ARG A 1 90 ? 5.128 -22.585 9.406 1.00 55.28 90 ARG A C 1
ATOM 698 O O . ARG A 1 90 ? 4.099 -21.941 9.602 1.00 55.28 90 ARG A O 1
ATOM 705 N N . LYS A 1 91 ? 5.183 -23.909 9.243 1.00 48.69 91 LYS A N 1
ATOM 706 C CA . LYS A 1 91 ? 4.248 -24.870 9.824 1.00 48.69 91 LYS A CA 1
ATOM 707 C C . LYS A 1 91 ? 3.531 -24.205 10.998 1.00 48.69 91 LYS A C 1
ATOM 709 O O . LYS A 1 91 ? 4.162 -23.852 11.993 1.00 48.69 91 LYS A O 1
ATOM 714 N N . LYS A 1 92 ? 2.219 -24.006 10.867 1.00 48.75 92 LYS A N 1
ATOM 715 C CA . LYS A 1 92 ? 1.336 -23.827 12.019 1.00 48.75 92 LYS A CA 1
ATOM 716 C C . LYS A 1 92 ? 1.291 -25.170 12.754 1.00 48.75 92 LYS A C 1
ATOM 718 O O . LYS A 1 92 ? 0.278 -25.852 12.746 1.00 48.75 92 LYS A O 1
ATOM 723 N N . GLU A 1 93 ? 2.421 -25.593 13.304 1.00 50.44 93 GLU A N 1
ATOM 724 C CA . GLU A 1 93 ? 2.452 -26.593 14.352 1.00 50.44 93 GLU A CA 1
ATOM 725 C C . GLU A 1 93 ? 2.267 -25.801 15.637 1.00 50.44 93 GLU A C 1
ATOM 727 O O . GLU A 1 93 ? 3.149 -25.085 16.104 1.00 50.44 93 GLU A O 1
ATOM 732 N N . SER A 1 94 ? 1.038 -25.851 16.141 1.00 50.12 94 SER A N 1
ATOM 733 C CA . SER A 1 94 ? 0.749 -25.638 17.551 1.00 50.12 94 SER A CA 1
ATOM 734 C C . SER A 1 94 ? 1.857 -26.283 18.393 1.00 50.12 94 SER A C 1
ATOM 736 O O . SER A 1 94 ? 2.094 -27.479 18.209 1.00 50.12 94 SER A O 1
ATOM 738 N N . PRO A 1 95 ? 2.525 -25.567 19.316 1.00 47.53 95 PRO A N 1
ATOM 739 C CA . PRO A 1 95 ? 3.471 -26.190 20.224 1.00 47.53 95 PRO A CA 1
ATOM 740 C C . PRO A 1 95 ? 2.678 -26.897 21.328 1.00 47.53 95 PRO A C 1
ATOM 742 O O . PRO A 1 95 ? 2.650 -26.482 22.481 1.00 47.53 95 PRO A O 1
ATOM 745 N N . SER A 1 96 ? 1.987 -27.972 20.969 1.00 54.44 96 SER A N 1
ATOM 746 C CA . SER A 1 96 ? 1.654 -29.027 21.907 1.00 54.44 96 SER A CA 1
ATOM 747 C C . SER A 1 96 ? 2.787 -30.037 21.822 1.00 54.44 96 SER A C 1
ATOM 749 O O . SER A 1 96 ? 2.833 -30.852 20.907 1.00 54.44 96 SER A O 1
ATOM 751 N N . LYS A 1 97 ? 3.692 -29.935 22.802 1.00 42.56 97 LYS A N 1
ATOM 752 C CA . LYS A 1 97 ? 4.453 -31.013 23.455 1.00 42.56 97 LYS A CA 1
ATOM 753 C C . LYS A 1 97 ? 5.922 -30.630 23.627 1.00 42.56 97 LYS A C 1
ATOM 755 O O . LYS A 1 97 ? 6.668 -30.460 22.672 1.00 42.56 97 LYS A O 1
ATOM 760 N N . ALA A 1 98 ? 6.274 -30.480 24.899 1.00 55.38 98 ALA A N 1
ATOM 761 C CA . ALA A 1 98 ? 7.615 -30.308 25.416 1.00 55.38 98 ALA A CA 1
ATOM 762 C C . ALA A 1 98 ? 8.604 -31.319 24.820 1.00 55.38 98 ALA A C 1
ATOM 764 O O . ALA A 1 98 ? 8.350 -32.524 24.826 1.00 55.38 98 ALA A O 1
ATOM 765 N N . SER A 1 99 ? 9.756 -30.815 24.397 1.00 51.06 99 SER A N 1
ATOM 766 C CA . SER A 1 99 ? 11.011 -31.556 24.409 1.00 51.06 99 SER A CA 1
ATOM 767 C C . SER A 1 99 ? 12.138 -30.544 24.564 1.00 51.06 99 SER A C 1
ATOM 769 O O . SER A 1 99 ? 12.266 -29.610 23.774 1.00 51.06 99 SER A O 1
ATOM 771 N N . GLU A 1 100 ? 12.871 -30.717 25.651 1.00 62.56 100 GLU A N 1
ATOM 772 C CA . GLU A 1 100 ? 13.985 -29.916 26.138 1.00 62.56 100 GLU A CA 1
ATOM 773 C C . GLU A 1 100 ? 15.053 -29.717 25.050 1.00 62.56 100 GLU A C 1
ATOM 775 O O . GLU A 1 100 ? 15.465 -30.681 24.405 1.00 62.56 100 GLU A O 1
ATOM 780 N N . ILE A 1 101 ? 15.520 -28.477 24.851 1.00 59.38 101 ILE A N 1
ATOM 781 C CA . ILE A 1 101 ? 16.756 -28.194 24.107 1.00 59.38 101 ILE A CA 1
ATOM 782 C C . ILE A 1 101 ? 17.610 -27.218 24.944 1.00 59.38 101 ILE A C 1
ATOM 784 O O . ILE A 1 101 ? 17.063 -26.211 25.402 1.00 59.38 101 ILE A O 1
ATOM 788 N N . PRO A 1 102 ? 18.908 -27.515 25.178 1.00 55.59 102 PRO A N 1
ATOM 789 C CA . PRO A 1 102 ? 19.788 -26.765 26.078 1.00 55.59 102 PRO A CA 1
ATOM 790 C C . PRO A 1 102 ? 20.030 -25.306 25.679 1.00 55.59 102 PRO A C 1
ATOM 792 O O . PRO A 1 102 ? 20.113 -24.964 24.500 1.00 55.59 102 PRO A O 1
ATOM 795 N N . GLU A 1 103 ? 20.189 -24.469 26.704 1.00 61.50 103 GLU A N 1
ATOM 796 C CA . GLU A 1 103 ? 20.557 -23.061 26.610 1.00 61.50 103 GLU A CA 1
ATOM 797 C C . GLU A 1 103 ? 21.959 -22.880 26.007 1.00 61.50 103 GLU A C 1
ATOM 799 O O . GLU A 1 103 ? 22.958 -23.181 26.654 1.00 61.50 103 GLU A O 1
ATOM 804 N N . GLU A 1 104 ? 22.055 -22.259 24.833 1.00 61.84 104 GLU A N 1
ATOM 805 C CA . GLU A 1 104 ? 23.217 -21.424 24.529 1.00 61.84 104 GLU A CA 1
ATOM 806 C C . GLU A 1 104 ? 22.733 -20.111 23.911 1.00 61.84 104 GLU A C 1
ATOM 808 O O . GLU A 1 104 ? 22.245 -20.040 22.782 1.00 61.84 104 GLU A O 1
ATOM 813 N N . LYS A 1 105 ? 22.754 -19.066 24.742 1.00 55.75 105 LYS A N 1
ATOM 814 C CA . LYS A 1 105 ? 22.233 -17.733 24.431 1.00 55.75 105 LYS A CA 1
ATOM 815 C C . LYS A 1 105 ? 23.203 -17.042 23.464 1.00 55.75 105 LYS A C 1
ATOM 817 O O . LYS A 1 105 ? 24.360 -16.853 23.841 1.00 55.75 105 LYS A O 1
ATOM 822 N N . PRO A 1 106 ? 22.782 -16.612 22.258 1.00 59.41 106 PRO A N 1
ATOM 823 C CA . PRO A 1 106 ? 23.618 -15.737 21.447 1.00 59.41 106 PRO A CA 1
ATOM 824 C C . PRO A 1 106 ? 23.820 -14.411 22.193 1.00 59.41 106 PRO A C 1
ATOM 826 O O . PRO A 1 106 ? 22.862 -13.769 22.622 1.00 59.41 106 PRO A O 1
ATOM 829 N N . ASN A 1 107 ? 25.084 -14.032 22.383 1.00 56.94 107 ASN A N 1
ATOM 830 C CA . ASN A 1 107 ? 25.491 -12.825 23.094 1.00 56.94 107 ASN A CA 1
ATOM 831 C C . ASN A 1 107 ? 25.133 -11.589 22.250 1.00 56.94 107 ASN A C 1
ATOM 833 O O . ASN A 1 107 ? 25.814 -11.279 21.274 1.00 56.94 107 ASN A O 1
ATOM 837 N N . ILE A 1 108 ? 24.032 -10.917 22.592 1.00 56.84 108 ILE A N 1
ATOM 838 C CA . ILE A 1 108 ? 23.677 -9.611 22.030 1.00 56.84 108 ILE A CA 1
ATOM 839 C C . ILE A 1 108 ? 24.244 -8.551 22.987 1.00 56.84 108 ILE A C 1
ATOM 841 O O . ILE A 1 108 ? 23.742 -8.425 24.105 1.00 56.84 108 ILE A O 1
ATOM 845 N N . PRO A 1 109 ? 25.280 -7.786 22.604 1.00 52.03 109 PRO A N 1
ATOM 846 C CA . PRO A 1 109 ? 25.775 -6.701 23.441 1.00 52.03 109 PRO A CA 1
ATOM 847 C C . PRO A 1 109 ? 24.715 -5.591 23.509 1.00 52.03 109 PRO A C 1
ATOM 849 O O . PRO A 1 109 ? 24.357 -5.008 22.487 1.00 52.03 109 PRO A O 1
ATOM 852 N N . GLY A 1 110 ? 24.196 -5.323 24.711 1.00 56.69 110 GLY A N 1
ATOM 853 C CA . GLY A 1 110 ? 23.209 -4.267 24.982 1.00 56.69 110 GLY A CA 1
ATOM 854 C C . GLY A 1 110 ? 21.847 -4.737 25.505 1.00 56.69 110 GLY A C 1
ATOM 855 O O . GLY A 1 110 ? 20.985 -3.900 25.754 1.00 56.69 110 GLY A O 1
ATOM 856 N N . SER A 1 111 ? 21.631 -6.042 25.702 1.00 56.91 111 SER A N 1
ATOM 857 C CA . SER A 1 111 ? 20.468 -6.548 26.440 1.00 56.91 111 SER A CA 1
ATOM 858 C C . SER A 1 111 ? 20.802 -6.697 27.925 1.00 56.91 111 SER A C 1
ATOM 860 O O . SER A 1 111 ? 20.802 -7.811 28.454 1.00 56.91 111 SER A O 1
ATOM 862 N N . ASP A 1 112 ? 21.108 -5.597 28.613 1.00 61.62 112 ASP A N 1
ATOM 863 C CA . ASP A 1 112 ? 20.883 -5.600 30.057 1.00 61.62 112 ASP A CA 1
ATOM 864 C C . ASP A 1 112 ? 19.394 -5.881 30.222 1.00 61.62 112 ASP A C 1
ATOM 866 O O . ASP A 1 112 ? 18.555 -5.140 29.705 1.00 61.62 112 ASP A O 1
ATOM 870 N N . ALA A 1 113 ? 19.085 -7.051 30.776 1.00 60.78 113 ALA A N 1
ATOM 871 C CA . ALA A 1 113 ? 17.743 -7.583 30.873 1.00 60.78 113 ALA A CA 1
ATOM 872 C C . ALA A 1 113 ? 16.871 -6.572 31.617 1.00 60.78 113 ALA A C 1
ATOM 874 O O . ALA A 1 113 ? 16.853 -6.527 32.843 1.00 60.78 113 ALA A O 1
ATOM 875 N N . ILE A 1 114 ? 16.160 -5.734 30.866 1.00 64.94 114 ILE A N 1
ATOM 876 C CA . ILE A 1 114 ? 15.048 -4.980 31.411 1.00 64.94 114 ILE A CA 1
ATOM 877 C C . ILE A 1 114 ? 14.123 -6.072 31.940 1.00 64.94 114 ILE A C 1
ATOM 879 O O . ILE A 1 114 ? 13.731 -6.949 31.166 1.00 64.94 114 ILE A O 1
ATOM 883 N N . GLU A 1 115 ? 13.829 -6.066 33.241 1.00 67.81 115 GLU A N 1
ATOM 884 C CA . GLU A 1 115 ? 12.794 -6.908 33.838 1.00 67.81 115 GLU A CA 1
ATOM 885 C C . GLU A 1 115 ? 11.442 -6.452 33.273 1.00 67.81 115 GLU A C 1
ATOM 887 O O . GLU A 1 115 ? 10.623 -5.818 33.936 1.00 67.81 115 GLU A O 1
ATOM 892 N N . THR A 1 116 ? 11.215 -6.722 31.985 1.00 68.69 116 THR A N 1
ATOM 893 C CA . THR A 1 116 ? 9.891 -6.737 31.394 1.00 68.69 116 THR A CA 1
ATOM 894 C C . THR A 1 116 ? 9.155 -7.761 32.231 1.00 68.69 116 THR A C 1
ATOM 896 O O . THR A 1 116 ? 9.531 -8.933 32.206 1.00 68.69 116 THR A O 1
ATOM 899 N N . GLY A 1 117 ? 8.244 -7.284 33.077 1.00 72.06 117 GLY A N 1
ATOM 900 C CA . GLY A 1 117 ? 7.605 -8.081 34.115 1.00 72.06 117 GLY A CA 1
ATOM 901 C C . GLY A 1 117 ? 6.956 -9.370 33.593 1.00 72.06 117 GLY A C 1
ATOM 902 O O . GLY A 1 117 ? 7.010 -9.680 32.402 1.00 72.06 117 GLY A O 1
ATOM 903 N N . PRO A 1 118 ? 6.316 -10.148 34.476 1.00 81.12 118 PRO A N 1
ATOM 904 C CA . PRO A 1 118 ? 5.762 -11.446 34.108 1.00 81.12 118 PRO A CA 1
ATOM 905 C C . PRO A 1 118 ? 4.896 -11.348 32.845 1.00 81.12 118 PRO A C 1
ATOM 907 O O . PRO A 1 118 ? 4.030 -10.478 32.737 1.00 81.12 118 PRO A O 1
ATOM 910 N N . SER A 1 119 ? 5.129 -12.244 31.882 1.00 84.75 119 SER A N 1
ATOM 911 C CA . SER A 1 119 ? 4.285 -12.341 30.694 1.00 84.75 119 SER A CA 1
ATOM 912 C C . SER A 1 119 ? 2.889 -12.783 31.126 1.00 84.75 119 SER A C 1
ATOM 914 O O . SER A 1 119 ? 2.696 -13.932 31.525 1.00 84.75 119 SER A O 1
ATOM 916 N N . ILE A 1 120 ? 1.922 -11.876 31.073 1.00 87.00 120 ILE A N 1
ATOM 917 C CA . ILE A 1 120 ? 0.528 -12.165 31.414 1.00 87.00 120 ILE A CA 1
ATOM 918 C C . ILE A 1 120 ? -0.283 -12.515 30.161 1.00 87.00 120 ILE A C 1
ATOM 920 O O . ILE A 1 120 ? 0.011 -12.048 29.059 1.00 87.00 120 ILE A O 1
ATOM 924 N N . SER A 1 121 ? -1.319 -13.340 30.329 1.00 90.12 121 SER A N 1
ATOM 925 C CA . SER A 1 121 ? -2.283 -13.648 29.266 1.00 90.12 121 SER A CA 1
ATOM 926 C C . SER A 1 121 ? -3.126 -12.417 28.914 1.00 90.12 121 SER A C 1
ATOM 928 O O . SER A 1 121 ? -3.389 -11.572 29.770 1.00 90.12 121 SER A O 1
ATOM 930 N N . LEU A 1 122 ? -3.635 -12.349 27.677 1.00 86.69 122 LEU A N 1
ATOM 931 C CA . LEU A 1 122 ? -4.568 -11.300 27.249 1.00 86.69 122 LEU A CA 1
ATOM 932 C C . LEU A 1 122 ? -5.809 -11.237 28.158 1.00 86.69 122 LEU A C 1
ATOM 934 O O . LEU A 1 122 ? -6.271 -10.149 28.492 1.00 86.69 122 LEU A O 1
ATOM 938 N N . SER A 1 123 ? -6.319 -12.395 28.591 1.00 91.44 123 SER A N 1
ATOM 939 C CA . SER A 1 123 ? -7.444 -12.490 29.530 1.00 91.44 123 SER A CA 1
ATOM 940 C C . SER A 1 123 ? -7.124 -11.874 30.893 1.00 91.44 123 SER A C 1
ATOM 942 O O . SER A 1 123 ? -7.955 -11.165 31.460 1.00 91.44 123 SER A O 1
ATOM 944 N N . ASP A 1 124 ? -5.912 -12.099 31.400 1.00 88.81 124 ASP A N 1
ATOM 945 C CA . ASP A 1 124 ? -5.476 -11.559 32.688 1.00 88.81 124 ASP A CA 1
ATOM 946 C C . ASP A 1 124 ? -5.231 -10.054 32.591 1.00 88.81 124 ASP A C 1
ATOM 948 O O . ASP A 1 124 ? -5.669 -9.311 33.464 1.00 88.81 124 ASP A O 1
ATOM 952 N N . ALA A 1 125 ? -4.622 -9.584 31.499 1.00 86.50 125 ALA A N 1
ATOM 953 C CA . ALA A 1 125 ? -4.412 -8.159 31.247 1.00 86.50 125 ALA A CA 1
ATOM 954 C C . ALA A 1 125 ? -5.736 -7.380 31.208 1.00 86.50 125 ALA A C 1
ATOM 956 O O . ALA A 1 125 ? -5.858 -6.322 31.821 1.00 86.50 125 ALA A O 1
ATOM 957 N N . LEU A 1 126 ? -6.754 -7.931 30.536 1.00 89.38 126 LEU A N 1
ATOM 958 C CA . LEU A 1 126 ? -8.100 -7.348 30.498 1.00 89.38 126 LEU A CA 1
ATOM 959 C C . LEU A 1 126 ? -8.761 -7.332 31.885 1.00 89.38 126 LEU A C 1
ATOM 961 O O . LEU A 1 126 ? -9.529 -6.421 32.189 1.00 89.38 126 LEU A O 1
ATOM 965 N N . SER A 1 127 ? -8.443 -8.315 32.730 1.00 88.62 127 SER A N 1
ATOM 966 C CA . SER A 1 127 ? -8.994 -8.440 34.084 1.00 88.62 127 SER A CA 1
ATOM 967 C C . SER A 1 127 ? -8.325 -7.504 35.097 1.00 88.62 127 SER A C 1
ATOM 969 O O . SER A 1 127 ? -8.965 -7.086 36.058 1.00 88.62 127 SER A O 1
ATOM 971 N N . GLN A 1 128 ? -7.055 -7.144 34.888 1.00 83.75 128 GLN A N 1
ATOM 972 C CA . GLN A 1 128 ? -6.277 -6.292 35.800 1.00 83.75 128 GLN A CA 1
ATOM 973 C C . GLN A 1 128 ? -6.707 -4.814 35.792 1.00 83.75 128 GLN A C 1
ATOM 975 O O . GLN A 1 128 ? -6.290 -4.049 36.663 1.00 83.75 128 GLN A O 1
ATOM 980 N N . GLY A 1 129 ? -7.567 -4.408 34.852 1.00 83.62 129 GLY A N 1
ATOM 981 C CA . GLY A 1 129 ? -7.993 -3.019 34.701 1.00 83.62 129 GLY A CA 1
ATOM 982 C C . GLY A 1 129 ? -6.860 -2.098 34.230 1.00 83.62 129 GLY A C 1
ATOM 983 O O . GLY A 1 129 ? -5.747 -2.526 33.934 1.00 83.62 129 GLY A O 1
ATOM 984 N N . VAL A 1 130 ? -7.145 -0.799 34.114 1.00 85.06 130 VAL A N 1
ATOM 985 C CA . VAL A 1 130 ? -6.149 0.183 33.651 1.00 85.06 130 VAL A CA 1
ATOM 986 C C . VAL A 1 130 ? -5.145 0.463 34.771 1.00 85.06 130 VAL A C 1
ATOM 988 O O . VAL A 1 130 ? -5.485 1.104 35.768 1.00 85.06 130 VAL A O 1
ATOM 991 N N . GLN A 1 131 ? -3.898 0.022 34.599 1.00 78.19 131 GLN A N 1
ATOM 992 C CA . GLN A 1 131 ? -2.795 0.405 35.481 1.00 78.19 131 GLN A CA 1
ATOM 993 C C . GLN A 1 131 ? -2.456 1.889 35.278 1.00 78.19 131 GLN A C 1
ATOM 995 O O . GLN A 1 131 ? -2.215 2.341 34.158 1.00 78.19 131 GLN A O 1
ATOM 1000 N N . LYS A 1 132 ? -2.445 2.666 36.366 1.00 79.31 132 LYS A N 1
ATOM 1001 C CA . LYS A 1 132 ? -1.974 4.056 36.351 1.00 79.31 132 LYS A CA 1
ATOM 1002 C C . LYS A 1 132 ? -0.455 4.047 36.493 1.00 79.31 132 LYS A C 1
ATOM 1004 O O . LYS A 1 132 ? 0.054 3.625 37.526 1.00 79.31 132 LYS A O 1
ATOM 1009 N N . PHE A 1 133 ? 0.250 4.502 35.464 1.00 75.69 133 PHE A N 1
ATOM 1010 C CA . PHE A 1 133 ? 1.695 4.696 35.517 1.00 75.69 133 PHE A CA 1
ATOM 1011 C C . PHE A 1 133 ? 1.984 6.114 36.004 1.00 75.69 133 PHE A C 1
ATOM 1013 O O . PHE A 1 133 ? 1.556 7.085 35.379 1.00 75.69 133 PHE A O 1
ATOM 1020 N N . ASN A 1 134 ? 2.688 6.227 37.127 1.00 73.00 134 ASN A N 1
ATOM 1021 C CA . ASN A 1 134 ? 3.209 7.503 37.599 1.00 73.00 134 ASN A CA 1
ATOM 1022 C C . ASN A 1 134 ? 4.607 7.673 36.994 1.00 73.00 134 ASN A C 1
ATOM 1024 O O . ASN A 1 134 ? 5.478 6.842 37.251 1.00 73.00 134 ASN A O 1
ATOM 1028 N N . GLY A 1 135 ? 4.763 8.689 36.142 1.00 71.50 135 GLY A N 1
ATOM 1029 C CA . GLY A 1 135 ? 6.038 9.073 35.527 1.00 71.50 135 GLY A CA 1
ATOM 1030 C C . GLY A 1 135 ? 6.867 9.997 36.402 1.00 71.50 135 GLY A C 1
ATOM 1031 O O . GLY A 1 135 ? 6.283 10.624 37.317 1.00 71.50 135 GLY A O 1
#

pLDDT: mean 73.56, std 16.96, range [42.56, 95.88]

Sequence (135 aa):
MATRSDKYSSDDKPIQDRHAPAPKDDAQKNEMRESSDDNLPYKADCDVCGEKTGLSFEPDGKRPIYCKSCLKKVRSGEIPRMEPKSGNNRKKESPSKASEIPEEKPNIPGSDAIETGPSISLSDALSQGVQKFNG

Foldseek 3Di:
DDDPDDDPPPPPDPPPPPPPPDPPDPDDDPDPPPDPFVPAPDWDAAPPPRDIGGDVDDDPQQAGDHDPVVVVCCVVVVDPHDDGNPPPPPPPPDPPDDDDDDDDDDDDPPCPPPCPDDDDDPVVVVVVPDDDDDD

Secondary structure (DSSP, 8-state):
-------------------PPPP---S---S----TTTT-SEEEE-TTT--EEEESS---SSS----HHHHHHHHHTSSPPPPP------------S-----------TT-----------HHHHHHT-------

Radius of gyration: 29.41 Å; chains: 1; bounding box: 46×73×70 Å

=== Feature glossary ===
A reading guide for the features in this record.

Start from the sequence.

  · This is the polypeptide sequence — one letter per residue, N-terminus first. Length ranges from a few dozen residues for small domains to over a thousand for large multi-domain proteins.

Fold it, and you get atomic coordinates and the backbone conformation that goes with them.

  · Structure coordinates are given as an mmCIF _atom_site loop: one row per atom with element, residue name, chain id, sequence number, and x/y/z position in Å. Only the four main-chain atoms per residue are included here; side chains are omitted to keep the record compact.

  · Backbone dihedral angles. Every residue except chain termini has a φ (preceding-C → N → Cα → C) and a ψ (N → Cα → C → next-N). They are reported in degrees following the IUPAC sign convention. Secondary structure is essentially a statement about which (φ, ψ) basin each residue occupies.

  · The SS8 string is DSSP's per-residue secondary-structure call. α-helix (H) means a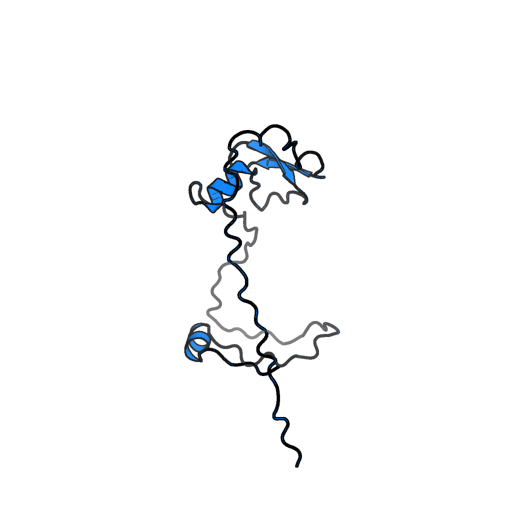n i→i+4 H-bond ladder; β-strand (E) means the residue participates in a β-sheet; 3₁₀ (G) and π (I) are tighter and wider helices; T/S are turns/bends; '-' is loop.

  · SS3 is a coarse helix/strand/coil call (letters a/b/c) made by the P-SEA algorithm from inter-Cα distances and dihedrals. It is less detailed than DSSP but needs only Cα positions.

Summarize the fold with a handful of shape descriptors and a per-residue structural alphabet.

  · Radius of gyration (Rg) is the root-mean-square distance of Cα atoms from their centroid — a single number for overall size and compactness. A globular domain of N residues has Rg ≈ 2.2·N^0.38 Å; an extended or disordered chain has a much larger Rg. The Cα contact count is the number of residue pairs whose Cα atoms are within 8 Å and are more than four positions apart in sequence — a standard proxy for tertiary packing density. The bounding box is the smallest axis-aligned box enclosing all Cα atoms.

  · The Foldseek 3Di string encodes local tertiary geometry as a 20-letter alphabet — one character per residue — derived from the relative positions of nearby Cα atoms. Unlike the amino-acid sequence, 3Di is a direct function of the 3D structure, so two proteins with the same fold have similar 3Di strings even at low sequence identity.

  · Solvent-accessible surface area (SASA) is the area in Å² traced out by the centre of a 1.4 Å probe sphere (a water molecule) rolled over the protein's van der Waals surface (Shrake–Rupley / Lee–Richards construction). Buried residues have near-zero SASA; fully exposed residues can exceed 200 Å². The total SASA scales roughly with the number of surface residues.

Ask how reliable the model is.

  · pLDDT (predicted Local Distance Difference Test) is AlphaFold's per-residue confidence score, ranging from 0 to 100. Values above 90 indicate high confidence (typically well-packed cores); 70–90 is confident; 50–70 low confidence; below 50 usually means the region is disordered or the prediction is unreliable there. AlphaFold stores pLDDT in the mmCIF B-factor column.

  · B-factor (Debye–Waller factor) reflects atomic displacement in the crystal lattice. It is an experimental observable (units Å²), not a prediction; low values mean the atom is pinned down, high values mean it moves or is heterogeneous across the crystal.

  · Predicted Aligned Error (PAE) is an AlphaFold confidence matrix: entry (i, j) is the expected error in the position of residue j, in ångströms, when the prediction is superimposed on the true structure at residue i. Low PAE within a block of residues means that block is internally rigid and well-predicted; high PAE between two blocks means their relative placement is uncertain even if each block individually is confident.

Place it in context: what it resembles, what it is annotated as, and how it looks.

  · Nearest PDB neighbors are the top structural matches found by Foldseek when searching this structure against the entire Protein Data Bank. Each hit reports a TM-score (0 to 1; >0.5 almost always implies the same fold) and an E-value. These are *structural* homologs — they may share no detectable sequence similarity.

  · Functional annotations link the protein to curated databases. InterPro entries identify conserved domains and families by matching the sequence against member-database signatures (Pfam, PROSITE, CDD, …). Gene Ontology (GO) terms describe molecular function, biological process, and cellular component in a controlled vocabulary. CATH places the structure in a hierarchical fold classification (Class/Architecture/Topology/Homologous-superfamily). The organism is the source species.

  · Three diagnostic plots accompany the record. The Cα contact map visualizes the tertiary structure as a 2D adjacency matrix (8 Å cutoff, sequence-local contacts suppressed). The Ramachandran plot shows the distribution of backbone (φ, ψ) torsions, with points in the α and β basins reflecting secondary structure content. The PAE plot shows AlphaFold's inter-residue confidence as a color matrix.

  · Six rendered views show the 3D structure from the faces of a cube — i.e. along ±x, ±y, ±z. Rendering representation is drawn randomly per protein from cartoon (secondary-structure ribbons), sticks (backbone bonds), or molecular surface; coloring is either N→C rainbow (blue at the N-terminus through red at the C-terminus) or one color per chain.